Protein AF-A0A3M2VVN2-F1 (afdb_monomer_lite)

Sequence (108 aa):
GVVRQQQNRLPEAEQLLTRATRQQGGARWKNALENVQLWTSLQEARDLQAKGQTGKAQALLAQAQRQNPDNIDVRLTLADVQVQAGQLDAAQAGYRQVLATQRGNPQA

Foldseek 3Di:
DVVVVLVVCLVVQLVVLVVQLPDVVSVVSPVVNLVSVLVNLLVVLVVCLVVLVLVVSLVSLVVSCVVPVPDLSSLQSNLVSCVSVVVPVSSVVSVVVSVCVVVVPPDD

InterPro domains:
  IPR011990 Tetratricopeptide-like helical domain superfamily [G3DSA:1.25.40.10] (40-107)
  IPR011990 Tetratricopeptide-like helical domain superfamily [SSF48452] (1-105)

pLDDT: mean 86.77, std 14.64, range [38.81, 97.81]

Organism: Pseudomonas syringae pv. maculicola (NCBI:txid59511)

Structure (mmCIF, N/CA/C/O backbone):
data_AF-A0A3M2VVN2-F1
#
_entry.id   AF-A0A3M2VVN2-F1
#
loop_
_atom_site.group_PDB
_atom_site.id
_atom_site.type_symbol
_atom_site.label_atom_id
_atom_site.label_alt_id
_atom_site.label_comp_id
_atom_site.label_asym_id
_atom_site.label_entity_id
_atom_site.label_seq_id
_atom_site.pdbx_PDB_ins_code
_atom_site.Cartn_x
_atom_site.Cartn_y
_atom_site.Cartn_z
_atom_site.occupancy
_atom_site.B_iso_or_equiv
_atom_site.auth_seq_id
_atom_site.auth_comp_id
_atom_site.auth_asym_id
_atom_site.auth_atom_id
_atom_site.pdbx_PDB_model_num
ATOM 1 N N . GLY A 1 1 ? 11.310 -12.157 13.447 1.00 43.44 1 GLY A N 1
ATOM 2 C CA . GLY A 1 1 ? 12.701 -12.032 12.967 1.00 43.44 1 GLY A CA 1
ATOM 3 C C . GLY A 1 1 ? 12.765 -11.529 11.537 1.00 43.44 1 GLY A C 1
ATOM 4 O O . GLY A 1 1 ? 13.243 -10.428 11.317 1.00 43.44 1 GLY A O 1
ATOM 5 N N . VAL A 1 2 ? 12.226 -12.293 10.581 1.00 45.47 2 VAL A N 1
ATOM 6 C CA . VAL A 1 2 ? 12.424 -12.071 9.132 1.00 45.47 2 VAL A CA 1
ATOM 7 C C . VAL A 1 2 ? 11.761 -10.794 8.585 1.00 45.47 2 VAL A C 1
ATOM 9 O O . VAL A 1 2 ? 12.380 -10.075 7.809 1.00 45.47 2 VAL A O 1
ATOM 12 N N . VAL A 1 3 ? 10.553 -10.447 9.052 1.00 47.56 3 VAL A N 1
ATOM 13 C CA . VAL A 1 3 ? 9.818 -9.248 8.587 1.00 47.56 3 VAL A CA 1
ATOM 14 C C . VAL A 1 3 ? 10.556 -7.948 8.939 1.00 47.56 3 VAL A C 1
ATOM 16 O O . VAL A 1 3 ? 10.732 -7.093 8.079 1.00 47.56 3 VAL A O 1
ATOM 19 N N . ARG A 1 4 ? 11.093 -7.827 10.164 1.00 49.97 4 ARG A N 1
ATOM 20 C CA . ARG A 1 4 ? 11.896 -6.655 10.575 1.00 49.97 4 ARG A CA 1
ATOM 21 C C . ARG A 1 4 ? 13.252 -6.575 9.874 1.00 49.97 4 ARG A C 1
ATOM 23 O O . ARG A 1 4 ? 13.756 -5.487 9.622 1.00 49.97 4 ARG A O 1
ATOM 30 N N . GLN A 1 5 ? 13.845 -7.720 9.541 1.00 53.34 5 GLN A N 1
ATOM 31 C CA . GLN A 1 5 ? 15.120 -7.755 8.828 1.00 53.34 5 GLN A CA 1
ATOM 32 C C . GLN A 1 5 ? 14.960 -7.347 7.357 1.00 53.34 5 GLN A C 1
ATOM 34 O O . GLN A 1 5 ? 15.837 -6.678 6.817 1.00 53.34 5 GLN A O 1
ATOM 39 N N . GLN A 1 6 ? 13.838 -7.694 6.715 1.00 55.88 6 GLN A N 1
ATOM 40 C CA . GLN A 1 6 ? 13.514 -7.163 5.390 1.00 55.88 6 GLN A CA 1
ATOM 41 C C . GLN A 1 6 ? 13.234 -5.655 5.440 1.00 55.88 6 GLN A C 1
ATOM 43 O O . GLN A 1 6 ? 13.760 -4.935 4.598 1.00 55.88 6 GLN A O 1
ATOM 48 N N . GLN A 1 7 ? 12.521 -5.162 6.462 1.00 59.31 7 GLN A N 1
ATOM 49 C CA . GLN A 1 7 ? 12.220 -3.730 6.636 1.00 59.31 7 GLN A CA 1
ATOM 50 C C . GLN A 1 7 ? 13.468 -2.834 6.614 1.00 59.31 7 GLN A C 1
ATOM 52 O O . GLN A 1 7 ? 13.450 -1.785 5.979 1.00 59.31 7 GLN A O 1
ATOM 57 N N . ASN A 1 8 ? 14.574 -3.258 7.234 1.00 64.44 8 ASN A N 1
ATOM 58 C CA . ASN A 1 8 ? 15.796 -2.447 7.273 1.00 64.44 8 ASN A CA 1
ATOM 59 C C . ASN A 1 8 ? 16.626 -2.506 5.976 1.00 64.44 8 ASN A C 1
ATOM 61 O O . ASN A 1 8 ? 17.534 -1.701 5.792 1.00 64.44 8 ASN A O 1
ATOM 65 N N . ARG A 1 9 ? 16.343 -3.463 5.081 1.00 75.81 9 ARG A N 1
ATOM 66 C CA . ARG A 1 9 ? 17.107 -3.680 3.839 1.00 75.81 9 ARG A CA 1
ATOM 67 C C . ARG A 1 9 ? 16.446 -3.083 2.603 1.00 75.81 9 ARG A C 1
ATOM 69 O O . ARG A 1 9 ? 17.133 -2.896 1.604 1.00 75.81 9 ARG A O 1
ATOM 76 N N . LEU A 1 10 ? 15.148 -2.783 2.653 1.00 81.69 10 LEU A N 1
ATOM 77 C CA . LEU A 1 10 ? 14.429 -2.198 1.517 1.00 81.69 10 LEU A CA 1
ATOM 78 C C . LEU A 1 10 ? 14.997 -0.828 1.097 1.00 81.69 10 LEU A C 1
ATOM 80 O O . LEU A 1 10 ? 15.289 -0.680 -0.089 1.00 81.69 10 LEU A O 1
ATOM 84 N N . PRO A 1 11 ? 15.275 0.128 2.013 1.00 83.44 11 PRO A N 1
ATOM 85 C CA . PRO A 1 11 ? 15.824 1.430 1.619 1.00 83.44 11 PRO A CA 1
ATOM 86 C C . PRO A 1 11 ? 17.231 1.325 1.015 1.00 83.44 11 PRO A C 1
ATOM 88 O O . PRO A 1 11 ? 17.550 1.993 0.033 1.00 83.44 11 PRO A O 1
ATOM 91 N N . GLU A 1 12 ? 18.079 0.458 1.576 1.00 85.62 12 GLU A N 1
ATOM 92 C CA . GLU A 1 12 ? 19.428 0.205 1.058 1.00 85.62 12 GLU A CA 1
ATOM 93 C C . GLU A 1 12 ? 19.371 -0.441 -0.334 1.00 85.62 12 GLU A C 1
ATOM 95 O O . GLU A 1 12 ? 20.041 0.012 -1.267 1.00 85.62 12 GLU A O 1
ATOM 100 N N . ALA A 1 13 ? 18.530 -1.466 -0.499 1.00 86.12 13 ALA A N 1
ATOM 101 C CA . ALA A 1 13 ? 18.331 -2.136 -1.778 1.00 86.12 13 ALA A CA 1
ATOM 102 C C . ALA A 1 13 ? 17.807 -1.166 -2.845 1.00 86.12 13 ALA A C 1
ATOM 104 O O . ALA A 1 13 ? 18.302 -1.175 -3.972 1.00 86.12 13 ALA A O 1
ATOM 105 N N . GLU A 1 14 ? 16.864 -0.293 -2.490 1.00 87.81 14 GLU A N 1
ATOM 106 C CA . GLU A 1 14 ? 16.319 0.713 -3.398 1.00 87.81 14 GLU A CA 1
ATOM 107 C C . GLU A 1 14 ? 17.405 1.676 -3.882 1.00 87.81 14 GLU A C 1
ATOM 109 O O . GLU A 1 14 ? 17.525 1.928 -5.084 1.00 87.81 14 GLU A O 1
ATOM 114 N N . GLN A 1 15 ? 18.247 2.176 -2.972 1.00 89.19 15 GLN A N 1
ATOM 115 C CA . GLN A 1 15 ? 19.348 3.070 -3.328 1.00 89.19 15 GLN A CA 1
ATOM 116 C C . GLN A 1 15 ? 20.358 2.399 -4.264 1.00 89.19 15 GLN A C 1
ATOM 118 O O . GLN A 1 15 ? 20.773 3.003 -5.260 1.00 89.19 15 GLN A O 1
ATOM 123 N N . LEU A 1 16 ? 20.749 1.156 -3.970 1.00 89.44 16 LEU A N 1
ATOM 124 C CA . LEU A 1 16 ? 21.690 0.395 -4.794 1.00 89.44 16 LEU A CA 1
ATOM 125 C C . LEU A 1 16 ? 21.115 0.122 -6.188 1.00 89.44 16 LEU A C 1
ATOM 127 O O . LEU A 1 16 ? 21.779 0.384 -7.194 1.00 89.44 16 LEU A O 1
ATOM 131 N N . LEU A 1 17 ? 19.864 -0.332 -6.261 1.00 88.75 17 LEU A N 1
ATOM 132 C CA . LEU A 1 17 ? 19.186 -0.633 -7.520 1.00 88.75 17 LEU A CA 1
ATOM 133 C C . LEU A 1 17 ? 18.933 0.630 -8.349 1.00 88.75 17 LEU A C 1
ATOM 135 O O . LEU A 1 17 ? 19.146 0.615 -9.557 1.00 88.75 17 LEU A O 1
ATOM 139 N N . THR A 1 18 ? 18.590 1.752 -7.713 1.00 90.81 18 THR A N 1
ATOM 140 C CA . THR A 1 18 ? 18.431 3.055 -8.382 1.00 90.81 18 THR A CA 1
ATOM 141 C C . THR A 1 18 ? 19.729 3.532 -9.029 1.00 90.81 18 THR A C 1
ATOM 143 O O . THR A 1 18 ? 19.722 4.124 -10.108 1.00 90.81 18 THR A O 1
ATOM 146 N N . ARG A 1 19 ? 20.877 3.287 -8.390 1.00 90.38 19 ARG A N 1
ATOM 147 C CA . ARG A 1 19 ? 22.183 3.584 -8.997 1.00 90.38 19 ARG A CA 1
ATOM 148 C C . ARG A 1 19 ? 22.479 2.619 -10.142 1.00 90.38 19 ARG A C 1
ATOM 150 O O . ARG A 1 19 ? 22.944 3.057 -11.1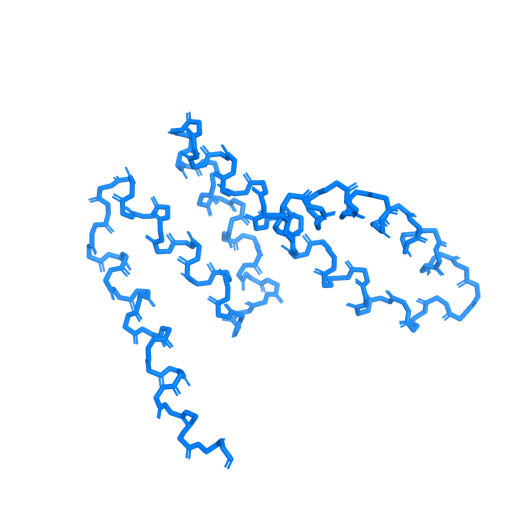91 1.00 90.38 19 ARG A O 1
ATOM 157 N N . ALA A 1 20 ? 22.171 1.336 -9.966 1.00 88.75 20 ALA A N 1
ATOM 158 C CA . ALA A 1 20 ? 22.415 0.302 -10.965 1.00 88.75 20 ALA A CA 1
ATOM 159 C C . ALA A 1 20 ? 21.572 0.484 -12.242 1.00 88.75 20 ALA A C 1
ATOM 161 O O . ALA A 1 20 ? 22.067 0.223 -13.338 1.00 88.75 20 ALA A O 1
ATOM 162 N N . THR A 1 21 ? 20.331 0.976 -12.141 1.00 91.38 21 THR A N 1
ATOM 163 C CA . THR A 1 21 ? 19.471 1.246 -13.311 1.00 91.38 21 THR A CA 1
ATOM 164 C C . THR A 1 21 ? 19.961 2.412 -14.169 1.00 91.38 21 THR A C 1
ATOM 166 O O . THR A 1 21 ? 19.646 2.459 -15.357 1.00 91.38 21 THR A O 1
ATOM 169 N N . ARG A 1 22 ? 20.756 3.328 -13.600 1.00 89.44 22 ARG A N 1
ATOM 170 C CA . ARG A 1 22 ? 21.355 4.477 -14.305 1.00 89.44 22 ARG A CA 1
ATOM 171 C C . ARG A 1 22 ? 22.654 4.135 -15.045 1.00 89.44 22 ARG A C 1
ATOM 173 O O . ARG A 1 22 ? 23.141 4.959 -15.812 1.00 89.44 22 ARG A O 1
ATOM 180 N N . GLN A 1 23 ? 23.229 2.956 -14.812 1.00 90.62 23 GLN A N 1
ATOM 181 C CA . GLN A 1 23 ? 24.455 2.500 -15.472 1.00 90.62 23 GLN A CA 1
ATOM 182 C C . GLN A 1 23 ? 24.161 1.783 -16.800 1.00 90.62 23 GLN A C 1
ATOM 184 O O . GLN A 1 23 ? 23.027 1.393 -17.088 1.00 90.62 23 GLN A O 1
ATOM 189 N N . GLN A 1 24 ? 25.200 1.574 -17.616 1.00 81.06 24 GLN A N 1
ATOM 190 C CA . GLN A 1 24 ? 25.089 0.795 -18.853 1.00 81.06 24 GLN A CA 1
ATOM 191 C C . GLN A 1 24 ? 24.618 -0.639 -18.543 1.00 81.06 24 GLN A C 1
ATOM 193 O O . GLN A 1 24 ? 25.132 -1.292 -17.637 1.00 81.06 24 GLN A O 1
ATOM 198 N N . GLY A 1 25 ? 23.597 -1.118 -19.262 1.00 81.44 25 GLY A N 1
ATOM 199 C CA . GLY A 1 25 ? 22.935 -2.397 -18.961 1.00 81.44 25 GLY A CA 1
ATOM 200 C C . GLY A 1 25 ? 21.934 -2.343 -17.797 1.00 81.44 25 GLY A C 1
ATOM 201 O O . GLY A 1 25 ? 21.435 -3.383 -17.370 1.00 81.44 25 GLY A O 1
ATOM 202 N N . GLY A 1 26 ? 21.597 -1.147 -17.301 1.00 83.81 26 GLY A N 1
ATOM 203 C CA . GLY A 1 26 ? 20.708 -0.927 -16.158 1.00 83.81 26 GLY A CA 1
ATOM 204 C C . GLY A 1 26 ? 19.268 -1.424 -16.325 1.00 83.81 26 GLY A C 1
ATOM 205 O O . GLY A 1 26 ? 18.567 -1.618 -15.333 1.00 83.81 26 GLY A O 1
ATOM 206 N N . ALA A 1 27 ? 18.833 -1.702 -17.559 1.00 88.25 27 ALA A N 1
ATOM 207 C CA . ALA A 1 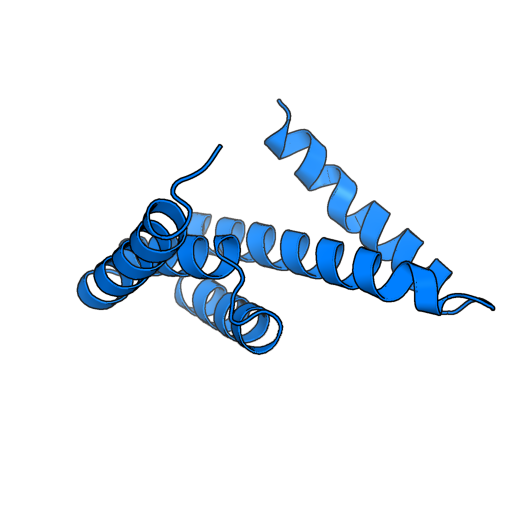27 ? 17.507 -2.244 -17.856 1.00 88.25 27 ALA A CA 1
ATOM 208 C C . ALA A 1 27 ? 17.213 -3.547 -17.092 1.00 88.25 27 ALA A C 1
ATOM 210 O O . ALA A 1 27 ? 16.094 -3.731 -16.622 1.00 88.25 27 ALA A O 1
ATOM 211 N N . ARG A 1 28 ? 18.226 -4.402 -16.881 1.00 88.19 28 ARG A N 1
ATOM 212 C CA . ARG A 1 28 ? 18.074 -5.669 -16.141 1.00 88.19 28 ARG A CA 1
ATOM 213 C C . ARG A 1 28 ? 17.703 -5.484 -14.667 1.00 88.19 28 ARG A C 1
ATOM 215 O O . ARG A 1 28 ? 17.177 -6.401 -14.050 1.00 88.19 28 ARG A O 1
ATOM 222 N N . TRP A 1 29 ? 17.983 -4.310 -14.101 1.00 89.88 29 TRP A N 1
ATOM 223 C CA . TRP A 1 29 ? 17.720 -3.999 -12.696 1.00 89.88 29 TRP A CA 1
ATOM 224 C C . TRP A 1 29 ? 16.384 -3.286 -12.485 1.00 89.88 29 TRP A C 1
ATOM 226 O O . TRP A 1 29 ? 15.993 -3.095 -11.338 1.00 89.88 29 TRP A O 1
ATOM 236 N N . LYS A 1 30 ? 15.675 -2.906 -13.559 1.00 88.69 30 LYS A N 1
ATOM 237 C CA . LYS A 1 30 ? 14.400 -2.181 -13.459 1.00 88.69 30 LYS A CA 1
ATOM 238 C C . LYS A 1 30 ? 13.342 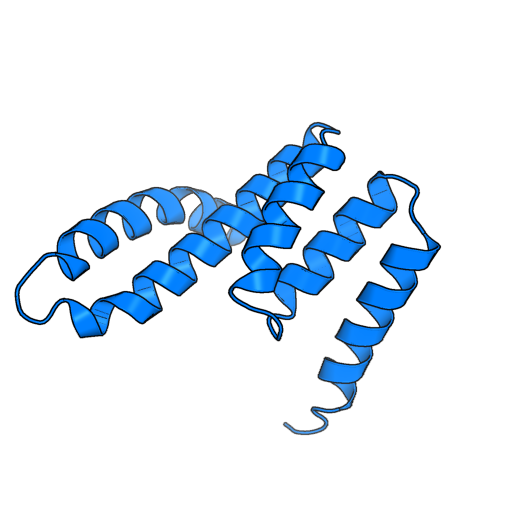-2.990 -12.717 1.00 88.69 30 LYS A C 1
ATOM 240 O O . LYS A 1 30 ? 12.850 -2.514 -11.707 1.00 88.69 30 LYS A O 1
ATOM 245 N N . ASN A 1 31 ? 13.116 -4.243 -13.110 1.00 88.25 31 ASN A N 1
ATOM 246 C CA . ASN A 1 31 ? 12.138 -5.111 -12.441 1.00 88.25 31 ASN A CA 1
ATOM 247 C C . ASN A 1 31 ? 12.486 -5.345 -10.959 1.00 88.25 31 ASN A C 1
ATOM 249 O O . ASN A 1 31 ? 11.609 -5.437 -10.107 1.00 88.25 31 ASN A O 1
ATOM 253 N N . ALA A 1 32 ? 13.780 -5.443 -10.631 1.00 88.19 32 ALA A N 1
ATOM 254 C CA . ALA A 1 32 ? 14.219 -5.574 -9.244 1.00 88.19 32 ALA A CA 1
ATOM 255 C C . ALA A 1 32 ? 13.956 -4.286 -8.448 1.00 88.19 32 ALA A C 1
ATOM 257 O O . ALA A 1 32 ? 13.489 -4.361 -7.314 1.00 88.19 32 ALA A O 1
ATOM 258 N N . LEU A 1 33 ? 14.223 -3.117 -9.043 1.00 89.94 33 LEU A N 1
ATOM 259 C CA . LEU A 1 33 ? 13.928 -1.819 -8.438 1.00 89.94 33 LEU A CA 1
ATOM 260 C C . LEU A 1 33 ? 12.423 -1.631 -8.224 1.00 89.94 33 LEU A C 1
ATOM 262 O O . LEU A 1 33 ? 12.023 -1.260 -7.129 1.00 89.94 33 LEU A O 1
ATOM 266 N N . GLU A 1 34 ? 11.603 -1.937 -9.228 1.00 89.75 34 GLU A N 1
ATOM 267 C CA . GLU A 1 34 ? 10.139 -1.849 -9.164 1.00 89.75 34 GLU A CA 1
ATOM 268 C C . GLU A 1 34 ? 9.572 -2.747 -8.058 1.00 89.75 34 GLU A C 1
ATOM 270 O O . GLU A 1 34 ? 8.758 -2.300 -7.253 1.00 89.75 34 GLU A O 1
ATOM 275 N N . ASN A 1 35 ? 10.069 -3.983 -7.944 1.00 88.06 35 ASN A N 1
ATOM 276 C CA . ASN A 1 35 ? 9.693 -4.878 -6.851 1.00 88.06 35 ASN A CA 1
ATOM 277 C C . ASN A 1 35 ? 10.072 -4.303 -5.483 1.00 88.06 35 ASN A C 1
ATOM 279 O O . ASN A 1 35 ? 9.260 -4.329 -4.561 1.00 88.06 35 ASN A O 1
ATOM 283 N N . VAL A 1 36 ? 11.291 -3.778 -5.325 1.00 90.88 36 VAL A N 1
ATOM 284 C CA . VAL A 1 36 ? 11.714 -3.171 -4.054 1.00 90.88 36 VAL A CA 1
ATOM 285 C C . VAL A 1 36 ? 10.861 -1.950 -3.716 1.00 90.88 36 VAL A C 1
ATOM 287 O O . VAL A 1 36 ? 10.393 -1.852 -2.586 1.00 90.88 36 VAL A O 1
ATOM 290 N N . GLN A 1 37 ? 10.591 -1.075 -4.686 1.00 91.12 37 GLN A N 1
ATOM 291 C CA . GLN A 1 37 ? 9.722 0.092 -4.510 1.00 91.12 37 GLN A CA 1
ATOM 292 C C . GLN A 1 37 ? 8.315 -0.310 -4.071 1.00 91.12 37 GLN A C 1
ATOM 294 O O . GLN A 1 37 ? 7.777 0.274 -3.131 1.00 91.12 37 GLN A O 1
ATOM 299 N N . LEU A 1 38 ? 7.750 -1.354 -4.682 1.00 92.31 38 LEU A N 1
ATOM 300 C CA . LEU A 1 38 ? 6.462 -1.905 -4.282 1.00 92.31 38 LEU A CA 1
ATOM 301 C C . LEU A 1 38 ? 6.474 -2.365 -2.818 1.00 92.31 38 LEU A C 1
ATOM 303 O O . LEU A 1 38 ? 5.607 -1.970 -2.038 1.00 92.31 38 LEU A O 1
ATOM 307 N N . TRP A 1 39 ? 7.468 -3.163 -2.420 1.00 90.19 39 TRP A N 1
ATOM 308 C CA . TRP A 1 39 ? 7.598 -3.615 -1.033 1.00 90.19 39 TRP A CA 1
ATOM 309 C C . TRP A 1 39 ? 7.770 -2.447 -0.056 1.00 90.19 39 TRP A C 1
ATOM 311 O O . TRP A 1 39 ? 7.162 -2.473 1.016 1.00 90.19 39 TRP A O 1
ATOM 321 N N . THR A 1 40 ? 8.533 -1.415 -0.428 1.00 91.31 40 THR A N 1
ATOM 322 C CA . THR A 1 40 ? 8.680 -0.182 0.359 1.00 91.31 40 THR A CA 1
ATOM 323 C C . THR A 1 40 ? 7.332 0.518 0.541 1.00 91.31 40 THR A C 1
ATOM 325 O O . THR A 1 40 ? 6.951 0.799 1.677 1.00 91.31 40 THR A O 1
ATOM 328 N N . SER A 1 41 ? 6.555 0.719 -0.530 1.00 93.50 41 SER A N 1
ATOM 329 C CA . SER A 1 41 ? 5.223 1.340 -0.444 1.00 93.50 41 SER A CA 1
ATOM 330 C C . SER A 1 41 ? 4.248 0.532 0.419 1.00 93.50 41 SER A C 1
ATOM 332 O O . SER A 1 41 ? 3.467 1.107 1.175 1.00 93.50 41 SER A O 1
ATOM 334 N N . LEU A 1 42 ? 4.299 -0.803 0.359 1.00 93.88 42 LEU A N 1
ATOM 335 C CA . LEU A 1 42 ? 3.474 -1.665 1.211 1.00 93.88 42 LEU A CA 1
ATOM 336 C C . LEU A 1 42 ? 3.860 -1.565 2.692 1.00 93.88 42 LEU A C 1
ATOM 338 O O . LEU A 1 42 ? 2.985 -1.614 3.555 1.00 93.88 42 LEU A O 1
ATOM 342 N N . GLN A 1 43 ? 5.152 -1.455 3.011 1.00 92.56 43 GLN A N 1
ATOM 343 C CA . GLN A 1 43 ? 5.597 -1.239 4.392 1.00 92.56 43 GLN A CA 1
ATOM 344 C C . GLN A 1 43 ? 5.170 0.139 4.900 1.00 92.56 43 GLN A C 1
ATOM 346 O O . GLN A 1 43 ? 4.578 0.230 5.971 1.00 92.56 43 GLN A O 1
ATOM 351 N N . GLU A 1 44 ? 5.374 1.191 4.109 1.00 94.31 44 GLU A N 1
ATOM 352 C CA . GLU A 1 44 ? 4.954 2.544 4.476 1.00 94.31 44 GLU A CA 1
ATOM 353 C C . GLU A 1 44 ? 3.433 2.633 4.683 1.00 94.31 44 GLU A C 1
ATOM 355 O O . GLU A 1 44 ? 2.974 3.246 5.648 1.00 94.31 44 GLU A O 1
ATOM 360 N N . ALA A 1 45 ? 2.635 1.958 3.849 1.00 95.94 45 ALA A N 1
ATOM 361 C CA . ALA A 1 45 ? 1.189 1.883 4.035 1.00 95.94 45 ALA A CA 1
ATOM 362 C C . ALA A 1 45 ? 0.805 1.226 5.372 1.00 95.94 45 ALA A C 1
ATOM 364 O O . ALA A 1 45 ? -0.078 1.731 6.066 1.00 95.94 45 ALA A O 1
ATOM 365 N N . ARG A 1 46 ? 1.491 0.145 5.768 1.00 94.12 46 ARG A N 1
ATOM 366 C CA . ARG A 1 46 ? 1.282 -0.517 7.069 1.00 94.12 46 ARG A CA 1
ATOM 367 C C . ARG A 1 46 ? 1.715 0.360 8.241 1.00 94.12 46 ARG A C 1
ATOM 369 O O . ARG A 1 46 ? 1.045 0.375 9.270 1.00 94.12 46 ARG A O 1
ATOM 376 N N . ASP A 1 47 ? 2.779 1.138 8.089 1.00 94.69 47 ASP A N 1
ATOM 377 C CA . ASP A 1 47 ? 3.202 2.094 9.114 1.00 94.69 47 ASP A CA 1
ATOM 378 C C . ASP A 1 47 ? 2.195 3.241 9.266 1.00 94.69 47 ASP A C 1
ATOM 380 O O . ASP A 1 47 ? 1.873 3.654 10.382 1.00 94.69 47 ASP A O 1
ATOM 384 N N . LEU A 1 48 ? 1.667 3.759 8.153 1.00 96.94 48 LEU A N 1
ATOM 385 C CA . LEU A 1 48 ? 0.596 4.758 8.149 1.00 96.94 48 LEU A CA 1
ATOM 386 C C . LEU A 1 48 ? -0.675 4.200 8.795 1.00 96.94 48 LEU A C 1
ATOM 388 O O . LEU A 1 48 ? -1.287 4.880 9.619 1.00 96.94 48 LEU A O 1
ATOM 392 N N . GLN A 1 49 ? -1.025 2.954 8.478 1.00 95.12 49 GLN A N 1
ATOM 393 C CA . GLN A 1 49 ? -2.111 2.215 9.108 1.00 95.12 49 GLN A CA 1
ATOM 394 C C . GLN A 1 49 ? -1.910 2.116 10.627 1.00 95.12 49 GLN A C 1
ATOM 396 O O . GLN A 1 49 ? -2.778 2.539 11.388 1.00 95.12 49 GLN A O 1
ATOM 401 N N . ALA A 1 50 ? -0.744 1.657 11.089 1.00 94.44 50 ALA A N 1
ATOM 402 C CA . ALA A 1 50 ? -0.427 1.547 12.515 1.00 94.44 50 ALA A CA 1
ATOM 403 C C . ALA A 1 50 ? -0.493 2.901 13.247 1.00 94.44 50 ALA A C 1
ATOM 405 O O . ALA A 1 50 ? -0.842 2.960 14.424 1.00 94.44 50 ALA A O 1
ATOM 406 N N . LYS A 1 51 ? -0.217 4.004 12.540 1.00 96.06 51 LYS A N 1
ATOM 407 C CA . LYS A 1 51 ? -0.348 5.384 13.040 1.00 96.06 51 LYS A CA 1
ATOM 408 C C . LYS A 1 51 ? -1.780 5.938 12.972 1.00 96.06 51 LYS A C 1
ATOM 410 O O . LYS A 1 51 ? -1.981 7.111 13.277 1.00 96.06 51 LYS A O 1
ATOM 415 N N . GLY A 1 52 ? -2.760 5.153 12.520 1.00 96.31 52 GLY A N 1
ATOM 416 C CA . GLY A 1 52 ? -4.149 5.583 12.321 1.00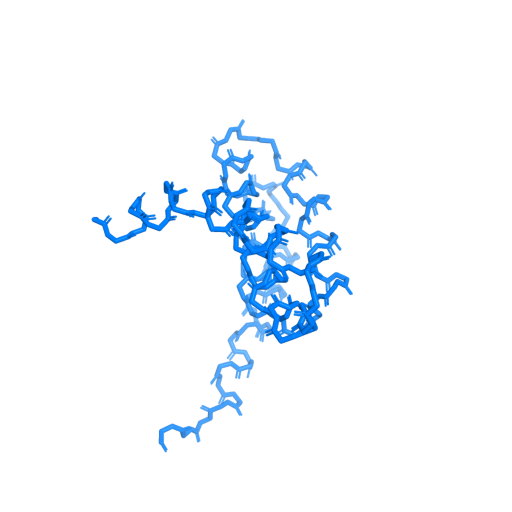 96.31 52 GLY A CA 1
ATOM 417 C C . GLY A 1 52 ? -4.366 6.490 11.105 1.00 96.31 52 GLY A C 1
ATOM 418 O O . GLY A 1 52 ? -5.464 6.997 10.898 1.00 96.31 52 GLY A O 1
ATOM 419 N N . GLN A 1 53 ? -3.348 6.692 10.267 1.00 97.81 53 GLN A N 1
ATOM 420 C CA . GLN A 1 53 ? -3.395 7.554 9.082 1.00 97.81 53 GLN A CA 1
ATOM 421 C C . GLN A 1 53 ? -3.941 6.787 7.870 1.00 97.81 53 GLN A C 1
ATOM 423 O O . GLN A 1 53 ? -3.318 6.746 6.806 1.00 97.81 53 GLN A O 1
ATOM 428 N N . THR A 1 54 ? -5.116 6.175 8.029 1.00 95.94 54 THR A N 1
ATOM 429 C CA . THR A 1 54 ? -5.725 5.280 7.032 1.00 95.94 54 THR A CA 1
ATOM 430 C C . THR A 1 54 ? -5.930 5.962 5.680 1.00 95.94 54 THR A C 1
ATOM 432 O O . THR A 1 54 ? -5.584 5.378 4.661 1.00 95.94 54 THR A O 1
ATOM 435 N N . GLY A 1 55 ? -6.355 7.229 5.640 1.00 96.94 55 GLY A N 1
ATOM 436 C CA . GLY A 1 55 ? -6.511 7.968 4.378 1.00 96.94 55 GLY A CA 1
ATOM 437 C C . GLY A 1 55 ? -5.210 8.107 3.570 1.00 96.94 55 GLY A C 1
ATOM 438 O O . GLY A 1 55 ? -5.220 7.965 2.348 1.00 96.94 55 GLY A O 1
ATOM 439 N N . LYS A 1 56 ? -4.065 8.312 4.238 1.00 97.75 56 LYS A N 1
ATOM 440 C CA . LYS A 1 56 ? -2.758 8.357 3.558 1.00 97.75 56 LYS A CA 1
ATOM 441 C C . LYS A 1 56 ? -2.332 6.973 3.078 1.00 97.75 56 LYS A C 1
ATOM 443 O O . LYS A 1 56 ? -1.848 6.848 1.957 1.00 97.75 56 LYS A O 1
ATOM 448 N N . ALA A 1 57 ? -2.551 5.945 3.900 1.00 97.81 57 ALA A N 1
ATOM 449 C CA . ALA A 1 57 ? -2.273 4.563 3.520 1.00 97.81 57 ALA A CA 1
ATOM 450 C C . ALA A 1 57 ? -3.077 4.157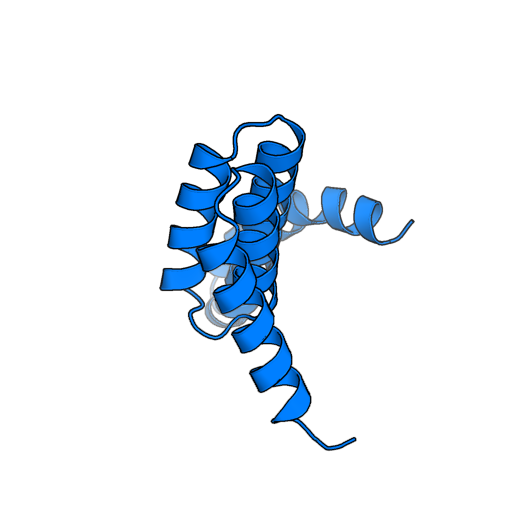 2.271 1.00 97.81 57 ALA A C 1
ATOM 452 O O . ALA A 1 57 ? -2.520 3.586 1.338 1.00 97.81 57 ALA A O 1
ATOM 453 N N . GLN A 1 58 ? -4.359 4.531 2.200 1.00 96.62 58 GLN A N 1
ATOM 454 C CA . GLN A 1 58 ? -5.206 4.279 1.031 1.00 96.62 58 GLN A CA 1
ATOM 455 C C . GLN A 1 58 ? -4.707 4.995 -0.225 1.00 96.62 58 GLN A C 1
ATOM 457 O O . GLN A 1 58 ? -4.654 4.381 -1.288 1.00 96.62 58 GLN A O 1
ATOM 462 N N . ALA A 1 59 ? -4.311 6.267 -0.119 1.00 96.94 59 ALA A N 1
ATOM 463 C CA . ALA A 1 59 ? -3.774 7.013 -1.256 1.00 96.94 59 ALA A CA 1
ATOM 464 C C . ALA A 1 59 ? -2.484 6.378 -1.808 1.00 96.94 59 ALA A C 1
ATOM 466 O O . ALA A 1 59 ? -2.341 6.228 -3.025 1.00 96.94 59 ALA A O 1
ATOM 467 N N . LEU A 1 60 ? -1.582 5.955 -0.916 1.00 97.00 60 LEU A N 1
ATOM 468 C CA . LEU A 1 60 ? -0.344 5.269 -1.282 1.00 97.00 60 LEU A CA 1
ATOM 469 C C . LEU A 1 60 ? -0.628 3.923 -1.968 1.00 97.00 60 LEU A C 1
ATOM 471 O O . LEU A 1 60 ? -0.094 3.635 -3.040 1.00 97.00 60 LEU A O 1
ATOM 475 N N . LEU A 1 61 ? -1.535 3.122 -1.406 1.00 96.44 61 LEU A N 1
ATOM 476 C CA . LEU A 1 61 ? -1.919 1.829 -1.977 1.00 96.44 61 LEU A CA 1
ATOM 477 C C . LEU A 1 61 ? -2.655 1.970 -3.314 1.00 96.44 61 LEU A C 1
ATOM 479 O O . LEU A 1 61 ? -2.443 1.156 -4.208 1.00 96.44 61 LEU A O 1
ATOM 483 N N . ALA A 1 62 ? -3.445 3.028 -3.512 1.00 94.62 62 ALA A N 1
ATOM 484 C CA . ALA A 1 62 ? -4.083 3.315 -4.798 1.00 94.62 62 ALA A CA 1
ATOM 485 C C . ALA A 1 62 ? -3.064 3.656 -5.902 1.00 94.62 62 ALA A C 1
ATOM 487 O O . ALA A 1 62 ? -3.309 3.408 -7.086 1.00 94.62 62 ALA A O 1
ATOM 488 N N . GLN A 1 63 ? -1.911 4.232 -5.553 1.00 95.00 63 GLN A N 1
ATOM 489 C CA . GLN A 1 63 ? -0.805 4.393 -6.496 1.00 95.00 63 GLN A CA 1
ATOM 490 C C . GLN A 1 63 ? -0.148 3.044 -6.810 1.00 95.00 63 GLN A C 1
ATOM 492 O O . GLN A 1 63 ? -0.011 2.705 -7.987 1.00 95.00 63 GLN A O 1
ATOM 497 N N . ALA A 1 64 ? 0.186 2.260 -5.781 1.00 94.25 64 ALA A N 1
ATOM 498 C CA . ALA A 1 64 ? 0.796 0.941 -5.946 1.00 94.25 64 ALA A CA 1
ATOM 499 C C . ALA A 1 64 ? -0.084 -0.003 -6.786 1.00 94.25 64 ALA A C 1
ATOM 501 O O . ALA A 1 64 ? 0.422 -0.710 -7.656 1.00 94.25 64 ALA A O 1
ATOM 502 N N . GLN A 1 65 ? -1.406 0.046 -6.595 1.00 94.06 65 GLN A N 1
ATOM 503 C CA . GLN A 1 65 ? -2.379 -0.750 -7.344 1.00 94.06 65 GLN A CA 1
ATOM 504 C C . GLN A 1 65 ? -2.459 -0.346 -8.818 1.00 94.06 65 GLN A C 1
ATOM 506 O O . GLN A 1 65 ? -2.595 -1.209 -9.675 1.00 94.06 65 GLN A O 1
ATOM 511 N N . ARG A 1 66 ? -2.359 0.949 -9.145 1.00 93.19 66 ARG A N 1
ATOM 512 C CA . ARG A 1 66 ? -2.342 1.398 -10.550 1.00 93.19 66 ARG A CA 1
ATOM 513 C C . ARG A 1 66 ? -1.118 0.885 -11.305 1.00 93.19 66 ARG A C 1
ATOM 515 O O . ARG A 1 66 ? -1.212 0.628 -12.498 1.00 93.19 66 ARG A O 1
ATOM 522 N N . GLN A 1 67 ? 0.009 0.750 -10.612 1.00 91.56 67 GLN A N 1
ATOM 523 C CA . GLN A 1 67 ? 1.243 0.203 -11.178 1.00 91.56 67 GLN A CA 1
ATOM 524 C C . GLN A 1 67 ? 1.231 -1.331 -11.213 1.00 91.56 67 GLN A C 1
ATOM 526 O O . GLN A 1 67 ? 1.810 -1.924 -12.115 1.00 91.56 67 GLN A O 1
ATOM 531 N N . ASN A 1 68 ? 0.557 -1.966 -10.251 1.00 89.62 68 ASN A N 1
ATOM 532 C CA . ASN A 1 68 ? 0.545 -3.414 -10.059 1.00 89.62 68 ASN A CA 1
ATOM 533 C C . ASN A 1 68 ? -0.894 -3.921 -9.819 1.00 89.62 68 ASN A C 1
ATOM 535 O O . ASN A 1 68 ? -1.221 -4.332 -8.700 1.00 89.62 68 ASN A O 1
ATOM 539 N N . PRO A 1 69 ? -1.778 -3.886 -10.835 1.00 90.06 69 PRO A N 1
ATOM 540 C CA . PRO A 1 69 ? -3.214 -4.146 -10.658 1.00 90.06 69 PRO A CA 1
ATOM 541 C C . PRO A 1 69 ? -3.537 -5.566 -10.171 1.00 90.06 69 PRO A C 1
ATOM 543 O O . PRO A 1 69 ? -4.520 -5.771 -9.447 1.00 90.06 69 PRO A O 1
ATOM 546 N N . ASP A 1 70 ? -2.681 -6.527 -10.514 1.00 89.62 70 ASP A N 1
ATOM 547 C CA . ASP A 1 70 ? -2.841 -7.945 -10.181 1.00 89.62 70 ASP A CA 1
ATOM 548 C C . ASP A 1 70 ? -2.077 -8.364 -8.919 1.00 89.62 70 ASP A C 1
ATOM 550 O O . ASP A 1 70 ? -2.122 -9.529 -8.519 1.00 89.62 70 ASP A O 1
ATOM 554 N N . ASN A 1 71 ? -1.383 -7.432 -8.256 1.00 91.38 71 ASN A N 1
ATOM 555 C CA . ASN A 1 71 ? -0.606 -7.768 -7.073 1.00 91.38 71 ASN A CA 1
ATOM 556 C C . ASN A 1 71 ? -1.516 -8.014 -5.857 1.00 91.38 71 ASN A C 1
ATOM 558 O O . ASN A 1 71 ? -2.248 -7.136 -5.388 1.00 91.38 71 ASN A O 1
ATOM 562 N N . ILE A 1 72 ? -1.443 -9.239 -5.336 1.00 91.31 72 ILE A N 1
ATOM 563 C CA . ILE A 1 72 ? -2.273 -9.705 -4.226 1.00 91.31 72 ILE A CA 1
ATOM 564 C C . ILE A 1 72 ? -1.913 -8.986 -2.920 1.00 91.31 72 ILE A C 1
ATOM 566 O O . ILE A 1 72 ? -2.819 -8.650 -2.160 1.00 91.31 72 ILE A O 1
ATOM 570 N N . ASP A 1 73 ? -0.632 -8.698 -2.671 1.00 91.12 73 ASP A N 1
ATOM 571 C CA . ASP A 1 73 ? -0.185 -8.019 -1.450 1.00 91.12 73 ASP A CA 1
ATOM 572 C C . ASP A 1 73 ? -0.717 -6.584 -1.360 1.00 91.12 73 ASP A C 1
ATOM 574 O O . ASP A 1 73 ? -1.117 -6.145 -0.279 1.00 91.12 73 ASP A O 1
ATOM 578 N N . VAL A 1 74 ? -0.787 -5.860 -2.485 1.00 94.94 74 VAL A N 1
ATOM 579 C CA . VAL A 1 74 ? -1.420 -4.529 -2.556 1.00 94.94 74 VAL A CA 1
ATOM 580 C C . VAL A 1 74 ? -2.895 -4.617 -2.201 1.00 94.94 74 VAL A C 1
ATOM 582 O O . VAL A 1 74 ? -3.377 -3.857 -1.360 1.00 94.94 74 VAL A O 1
ATOM 585 N N . ARG A 1 75 ? -3.609 -5.564 -2.815 1.00 94.25 75 ARG A N 1
ATOM 586 C CA . ARG A 1 75 ? -5.047 -5.745 -2.599 1.00 94.25 75 ARG A CA 1
ATOM 587 C C . ARG A 1 75 ? -5.357 -6.148 -1.157 1.00 94.25 75 ARG A C 1
ATOM 589 O O . ARG A 1 75 ? -6.294 -5.618 -0.568 1.00 94.25 75 ARG A O 1
ATOM 596 N N . LEU A 1 76 ? -4.545 -7.036 -0.585 1.00 94.56 76 LEU A N 1
ATOM 597 C CA . LEU A 1 76 ? -4.659 -7.471 0.804 1.00 94.56 76 LEU A CA 1
ATOM 598 C C . LEU A 1 76 ? -4.403 -6.313 1.776 1.00 94.56 76 LEU A C 1
ATOM 600 O O . LEU A 1 76 ? -5.234 -6.040 2.633 1.00 94.56 76 LEU A O 1
ATOM 604 N N . THR A 1 77 ? -3.301 -5.583 1.589 1.00 95.44 77 THR A N 1
ATOM 605 C CA . THR A 1 77 ? -2.945 -4.451 2.461 1.00 95.44 77 THR A CA 1
ATOM 606 C C . THR A 1 77 ? -4.000 -3.342 2.386 1.00 95.44 77 THR A C 1
ATOM 608 O O . THR A 1 77 ? -4.319 -2.726 3.398 1.00 95.44 77 THR A O 1
ATOM 611 N N . LEU A 1 78 ? -4.600 -3.098 1.213 1.00 96.50 78 LEU A N 1
ATOM 612 C CA . LEU A 1 78 ? -5.695 -2.132 1.079 1.00 96.50 78 LEU A CA 1
ATOM 613 C C . LEU A 1 78 ? -6.942 -2.568 1.849 1.00 96.50 78 LEU A C 1
ATOM 615 O O . LEU A 1 78 ? -7.544 -1.732 2.523 1.00 96.50 78 LEU A O 1
ATOM 619 N N . ALA A 1 79 ? -7.298 -3.852 1.788 1.00 96.44 79 ALA A N 1
ATOM 620 C CA . ALA A 1 79 ? -8.402 -4.397 2.570 1.00 96.44 79 ALA A CA 1
ATOM 621 C C . ALA A 1 79 ? -8.142 -4.258 4.081 1.00 96.44 79 ALA A C 1
ATOM 623 O O . ALA A 1 79 ? -9.018 -3.784 4.800 1.00 96.44 79 ALA A O 1
ATOM 624 N N . ASP A 1 80 ? -6.924 -4.549 4.553 1.00 95.88 80 ASP A N 1
ATOM 625 C CA . ASP A 1 80 ? -6.540 -4.370 5.963 1.00 95.88 80 ASP A CA 1
ATOM 626 C C . ASP A 1 80 ? -6.693 -2.906 6.419 1.00 95.88 80 ASP A C 1
ATOM 628 O O . ASP A 1 80 ? -7.255 -2.618 7.481 1.00 95.88 80 ASP A O 1
ATOM 632 N N . VAL A 1 81 ? -6.243 -1.957 5.593 1.00 97.31 81 VAL A N 1
ATOM 633 C CA . VAL A 1 81 ? -6.401 -0.519 5.856 1.00 97.31 81 VAL A CA 1
ATOM 634 C C . VAL A 1 81 ? -7.877 -0.115 5.873 1.00 97.31 81 VAL A C 1
ATOM 636 O O . VAL A 1 81 ? -8.288 0.680 6.720 1.00 97.31 81 VAL A O 1
ATOM 639 N N . GLN A 1 82 ? -8.683 -0.656 4.956 1.00 97.75 82 GLN A N 1
ATOM 640 C CA . GLN A 1 82 ? -10.123 -0.403 4.887 1.00 97.75 82 GLN A CA 1
ATOM 641 C C . GLN A 1 82 ? -10.852 -0.909 6.134 1.00 97.75 82 GLN A C 1
ATOM 643 O O . GLN A 1 82 ? -11.724 -0.200 6.636 1.00 97.75 82 GLN A O 1
ATOM 648 N N . VAL A 1 83 ? -10.461 -2.065 6.687 1.00 97.75 83 VAL A N 1
ATOM 649 C CA . VAL A 1 83 ? -10.994 -2.556 7.971 1.00 97.75 83 VAL A CA 1
ATOM 650 C C . VAL A 1 83 ? -10.761 -1.527 9.071 1.00 97.75 83 VAL A C 1
ATOM 652 O O . VAL A 1 83 ? -11.704 -1.132 9.753 1.00 97.75 83 VAL A O 1
ATOM 655 N N . GLN A 1 84 ? -9.528 -1.034 9.214 1.00 96.44 84 GLN A N 1
ATOM 656 C CA . GLN A 1 84 ? -9.212 -0.041 10.242 1.00 96.44 84 GLN A CA 1
ATOM 657 C C . GLN A 1 84 ? -9.910 1.307 10.005 1.00 96.44 84 GLN A C 1
ATOM 659 O O . GLN A 1 84 ? -10.205 2.028 10.955 1.00 96.44 84 GLN A O 1
ATOM 664 N N . ALA A 1 85 ? -10.198 1.645 8.748 1.00 96.50 85 ALA A N 1
ATOM 665 C CA . ALA A 1 85 ? -10.969 2.829 8.385 1.00 96.50 85 ALA A CA 1
ATOM 666 C C . ALA A 1 85 ? -12.491 2.666 8.593 1.00 96.50 85 ALA A C 1
ATOM 668 O O . ALA A 1 85 ? -13.232 3.610 8.329 1.00 96.50 85 ALA A O 1
ATOM 669 N N . GLY A 1 86 ? -12.972 1.487 9.013 1.00 97.12 86 GLY A N 1
ATOM 670 C CA . GLY A 1 86 ? -14.401 1.181 9.156 1.00 97.12 86 GLY A CA 1
ATOM 671 C C . GLY A 1 86 ? -15.126 0.907 7.830 1.00 97.12 86 GLY A C 1
ATOM 672 O O . GLY A 1 86 ? -16.347 0.793 7.802 1.00 97.12 86 GLY A O 1
ATOM 673 N N . GLN A 1 87 ? -14.394 0.779 6.723 1.00 97.44 87 GLN A N 1
ATOM 674 C CA . GLN A 1 87 ? -14.926 0.564 5.373 1.00 97.44 87 GLN A CA 1
ATOM 675 C C . GLN A 1 87 ? -15.107 -0.936 5.091 1.00 97.44 87 GLN A C 1
ATOM 677 O O . GLN A 1 87 ? -14.482 -1.504 4.192 1.00 97.44 87 GLN A O 1
ATOM 682 N N . LEU A 1 88 ? -15.945 -1.591 5.895 1.00 96.56 88 LEU A N 1
ATOM 683 C CA . LEU A 1 88 ? -16.044 -3.054 5.939 1.00 96.56 88 LEU A CA 1
ATOM 684 C C . LEU A 1 88 ? -16.517 -3.679 4.618 1.00 96.56 88 LEU A C 1
ATOM 686 O O . LEU A 1 88 ? -15.978 -4.708 4.215 1.00 96.56 88 LEU A O 1
ATOM 690 N N . ASP A 1 89 ? -17.451 -3.044 3.907 1.00 96.94 89 ASP A N 1
ATOM 691 C CA . ASP A 1 89 ? -17.947 -3.554 2.621 1.00 96.94 89 ASP A CA 1
ATOM 692 C C . ASP A 1 89 ? -16.838 -3.613 1.561 1.00 96.94 89 ASP A C 1
ATOM 694 O O . ASP A 1 89 ? -16.688 -4.609 0.845 1.00 96.94 89 ASP A O 1
ATOM 698 N N . ALA A 1 90 ? -16.016 -2.561 1.499 1.00 94.38 90 ALA A N 1
ATOM 699 C CA . ALA A 1 90 ? -14.885 -2.483 0.583 1.00 94.38 90 ALA A CA 1
ATOM 700 C C . ALA A 1 90 ? -13.801 -3.507 0.952 1.00 94.38 90 ALA A C 1
ATOM 702 O O . ALA A 1 90 ? -13.328 -4.240 0.079 1.00 94.38 90 ALA A O 1
ATOM 703 N N . ALA A 1 91 ? -13.481 -3.625 2.246 1.00 97.00 91 ALA A N 1
ATOM 704 C CA . ALA A 1 91 ? -12.525 -4.611 2.739 1.00 97.00 91 ALA A CA 1
ATOM 705 C C . ALA A 1 91 ? -12.967 -6.043 2.407 1.00 97.00 91 ALA A C 1
ATOM 707 O O . ALA A 1 91 ? -12.185 -6.844 1.892 1.00 97.00 91 ALA A O 1
ATOM 708 N N . GLN A 1 92 ? -14.244 -6.360 2.635 1.00 96.62 92 GLN A N 1
ATOM 709 C CA . GLN A 1 92 ? -14.810 -7.669 2.330 1.00 96.62 92 GLN A CA 1
ATOM 710 C C . GLN A 1 92 ? -14.705 -7.994 0.837 1.00 96.62 92 GLN A C 1
ATOM 712 O O . GLN A 1 92 ? -14.329 -9.113 0.475 1.00 96.62 92 GLN A O 1
ATOM 717 N N . ALA A 1 93 ? -15.014 -7.036 -0.041 1.00 94.69 93 ALA A N 1
ATOM 718 C CA . ALA A 1 93 ? -14.846 -7.215 -1.480 1.00 94.69 93 ALA A CA 1
ATOM 719 C C . ALA A 1 93 ? -13.375 -7.497 -1.841 1.00 94.69 93 ALA A C 1
ATOM 721 O O . ALA A 1 93 ? -13.100 -8.452 -2.575 1.00 94.69 93 ALA A O 1
ATOM 722 N N . GLY A 1 94 ? -12.438 -6.737 -1.265 1.00 92.69 94 GLY A N 1
ATOM 723 C CA . GLY A 1 94 ? -10.999 -6.927 -1.453 1.00 92.69 94 GLY A CA 1
ATOM 724 C C . GLY A 1 94 ? -10.516 -8.315 -1.020 1.00 92.69 94 GLY A C 1
ATOM 725 O O . GLY A 1 94 ? -9.904 -9.033 -1.815 1.00 92.69 94 GLY A O 1
ATOM 726 N N . TYR A 1 95 ? -10.853 -8.756 0.196 1.00 94.19 95 TYR A N 1
ATOM 727 C CA . TYR A 1 95 ? -10.481 -10.091 0.680 1.00 94.19 95 TYR A CA 1
ATOM 728 C C . TYR A 1 95 ? -11.085 -11.212 -0.166 1.00 94.19 95 TYR A C 1
ATOM 730 O O . TYR A 1 95 ? -10.408 -12.198 -0.458 1.00 94.19 95 TYR A O 1
ATOM 738 N N . ARG A 1 96 ? -12.342 -11.072 -0.612 1.00 93.31 96 ARG A N 1
ATOM 739 C CA . ARG A 1 96 ? -12.972 -12.062 -1.500 1.00 93.31 96 ARG A CA 1
ATOM 740 C C . ARG A 1 96 ? -12.218 -12.203 -2.815 1.00 93.31 96 ARG A C 1
ATOM 742 O O . ARG A 1 96 ? -12.066 -13.324 -3.292 1.00 93.31 96 ARG A O 1
ATOM 749 N N . GLN A 1 97 ? -11.733 -11.102 -3.380 1.00 90.69 97 GLN A N 1
ATOM 750 C CA . GLN A 1 97 ? -10.911 -11.139 -4.587 1.00 90.69 97 GLN A CA 1
ATOM 751 C C . GLN A 1 97 ? -9.568 -11.832 -4.335 1.00 90.69 97 GLN A C 1
ATOM 753 O O . GLN A 1 97 ? -9.181 -12.681 -5.131 1.00 90.69 97 GLN A O 1
ATOM 758 N N . VAL A 1 98 ? -8.889 -11.530 -3.222 1.00 90.62 98 VAL A N 1
ATOM 759 C CA . VAL A 1 98 ? -7.641 -12.219 -2.840 1.00 90.62 98 VAL A CA 1
ATOM 760 C C . VAL A 1 98 ? -7.861 -13.729 -2.709 1.00 90.62 98 VAL A C 1
ATOM 762 O O . VAL A 1 98 ? -7.125 -14.521 -3.299 1.00 90.62 98 VAL A O 1
ATOM 765 N N . LEU A 1 99 ? -8.918 -14.137 -2.004 1.00 88.94 99 LEU A N 1
ATOM 766 C CA . LEU A 1 99 ? -9.276 -15.546 -1.833 1.00 88.94 99 LEU A CA 1
ATOM 767 C C . LEU A 1 99 ? -9.663 -16.219 -3.154 1.00 88.94 99 LEU A C 1
ATOM 769 O O . LEU A 1 99 ? -9.347 -17.389 -3.352 1.00 88.94 99 LEU A O 1
ATOM 773 N N . ALA A 1 100 ? -10.340 -15.507 -4.057 1.00 87.81 100 ALA A N 1
ATOM 774 C CA . ALA A 1 100 ? -10.692 -16.029 -5.374 1.00 87.81 100 ALA A CA 1
ATOM 775 C C . ALA A 1 100 ? -9.448 -16.268 -6.236 1.00 87.81 100 ALA A C 1
ATOM 777 O O . ALA A 1 100 ? -9.360 -17.308 -6.879 1.00 87.81 100 ALA A O 1
ATOM 778 N N . THR A 1 101 ? -8.463 -15.366 -6.205 1.00 83.12 101 THR A N 1
ATOM 779 C CA . THR A 1 101 ? -7.189 -15.554 -6.914 1.00 83.12 101 THR A CA 1
ATOM 780 C C . THR A 1 101 ? -6.388 -16.724 -6.340 1.00 83.12 101 THR A C 1
ATOM 782 O O . THR A 1 101 ? -5.832 -17.504 -7.102 1.00 83.12 101 THR A O 1
ATOM 785 N N . GLN A 1 102 ? -6.372 -16.905 -5.015 1.00 77.00 102 GLN A N 1
ATOM 786 C CA . GLN A 1 102 ? -5.683 -18.040 -4.389 1.00 77.00 102 GLN A CA 1
ATOM 787 C C . GLN A 1 102 ? -6.399 -19.377 -4.638 1.00 77.00 102 GLN A C 1
ATOM 789 O O . GLN A 1 102 ? -5.746 -20.364 -4.956 1.00 77.00 102 GLN A O 1
ATOM 794 N N . ARG A 1 103 ? -7.737 -19.426 -4.546 1.00 68.88 103 ARG A N 1
ATOM 795 C CA . ARG A 1 103 ? -8.521 -20.644 -4.844 1.00 68.88 103 ARG A CA 1
ATOM 796 C C . ARG A 1 103 ? -8.581 -20.983 -6.327 1.00 68.88 103 ARG A C 1
ATOM 798 O O . ARG A 1 103 ? -8.701 -22.153 -6.658 1.00 68.88 103 ARG A O 1
ATOM 805 N N . GLY A 1 104 ? -8.540 -19.972 -7.193 1.00 58.25 104 GLY A N 1
ATOM 806 C CA . GLY A 1 104 ? -8.404 -20.104 -8.645 1.00 58.25 104 GLY A CA 1
ATOM 807 C C . GLY A 1 104 ? -6.997 -20.515 -9.084 1.00 58.25 104 GLY A C 1
ATOM 808 O O . GLY A 1 104 ? -6.796 -20.797 -10.259 1.00 58.25 104 GLY A O 1
ATOM 809 N N . ASN A 1 105 ? -6.070 -20.649 -8.129 1.00 51.09 105 ASN A N 1
ATOM 810 C CA . ASN A 1 105 ? -4.774 -21.293 -8.288 1.00 51.09 105 ASN A CA 1
ATOM 811 C C . ASN A 1 105 ? -4.758 -22.687 -7.600 1.00 51.09 105 ASN A C 1
ATOM 813 O O . ASN A 1 105 ? -3.949 -22.912 -6.696 1.00 51.09 105 ASN A O 1
ATOM 817 N N . PRO A 1 106 ? -5.680 -23.627 -7.921 1.00 43.53 106 PRO A N 1
ATOM 818 C CA . PRO A 1 106 ? -5.662 -24.952 -7.325 1.00 43.53 106 PRO A CA 1
ATOM 819 C C . PRO A 1 106 ? -4.649 -25.830 -8.073 1.00 43.53 106 PRO A C 1
ATOM 821 O O . PRO A 1 106 ? -5.058 -26.564 -8.961 1.00 43.53 106 PRO A O 1
ATOM 824 N N . GLN A 1 107 ? -3.354 -25.711 -7.743 1.00 41.31 107 GLN A N 1
ATOM 825 C CA . GLN A 1 107 ? -2.246 -26.685 -7.931 1.00 41.31 107 GLN A CA 1
ATOM 826 C C . GLN A 1 107 ? -0.909 -25.927 -7.754 1.00 41.31 107 GLN A C 1
ATOM 828 O O . GLN A 1 107 ? -0.710 -24.904 -8.401 1.00 41.31 107 GLN A O 1
ATOM 833 N N . ALA A 1 108 ? -0.011 -26.213 -6.801 1.00 38.81 108 ALA A N 1
ATOM 834 C CA . ALA A 1 108 ? 0.562 -27.498 -6.366 1.00 38.81 108 ALA A CA 1
ATOM 835 C C . ALA A 1 108 ? 1.203 -28.277 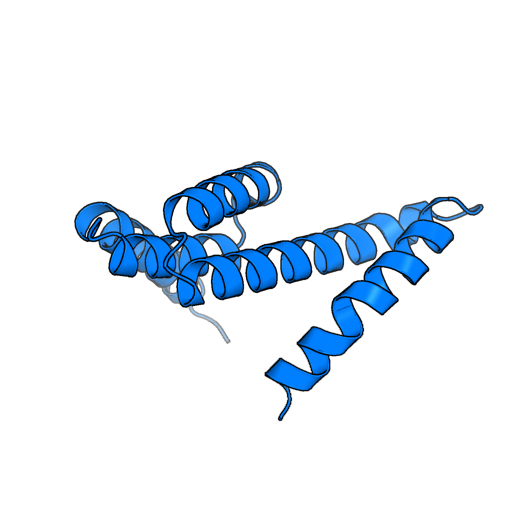-7.518 1.00 38.81 108 ALA A C 1
ATOM 837 O O . ALA A 1 108 ? 0.443 -28.751 -8.386 1.00 38.81 108 ALA A O 1
#

Radius of gyration: 15.63 Å; chains: 1; bounding box: 43×36×32 Å

Secondary structure (DSSP, 8-state):
-HHHHHHTTHHHHHHHHHHHHTSTTGGGGHHHHHHHHHHHHHHHHHHHHHTT-HHHHHHHHHHHHHH-TT-HHHHHHHHHHHHHTT-HHHHHHHHHHHHHHHHT----